Protein AF-A0A1Y1L3J4-F1 (afdb_monomer_lite)

Foldseek 3Di:
DDPVVQLVVLLVVCVVVVFDVVLSVVCVVVVPHLVNLLVDDPVVVCVRVVDPVSSVVSNVVSVVVVVVVVVVVVVVVVVVVVVVVDPDDDDDDDPDDPDDPDAPPDPDD

Secondary structure (DSSP, 8-state):
--SHHHHHHHHHHHHHTT--HHHHHHHHHTT--TTHHHHS-HHHHHHH---HHHHHHHHHHHHHHHHHHHHHHHHHHHHHHHHHH--S---------S----S-SSS--

pLDDT: mean 73.44, std 18.22, range [32.38, 91.75]

Radius of gyration: 18.84 Å; chains: 1; bounding box: 40×30×54 Å

Sequence (109 aa):
HSIAGKMDDLYKFMVERGVAEQSIVYFKAENIDSVALQIMDDDKLKEWIPRYGDRVAIKDYCRQKTCARRSSLIERLRLKLQSKDTKTSGNDNKKVQFSRQFNSCIKNH

Structure (mmCIF, N/CA/C/O backbone):
data_AF-A0A1Y1L3J4-F1
#
_entry.id   AF-A0A1Y1L3J4-F1
#
loop_
_atom_site.group_PDB
_atom_site.id
_atom_site.type_symbol
_atom_site.label_atom_id
_atom_site.label_alt_id
_atom_site.label_comp_id
_atom_site.label_asym_id
_atom_site.label_entity_id
_atom_site.label_seq_id
_atom_site.pdbx_PDB_ins_code
_atom_site.Cartn_x
_atom_site.Cartn_y
_atom_site.Cartn_z
_atom_site.occupancy
_atom_site.B_iso_or_equiv
_atom_site.auth_seq_id
_atom_site.auth_comp_id
_atom_site.auth_asym_id
_atom_site.auth_atom_id
_atom_site.pdbx_PDB_model_num
ATOM 1 N N . HIS A 1 1 ? -10.978 -10.727 14.266 1.00 44.81 1 HIS A N 1
ATOM 2 C CA . HIS A 1 1 ? -10.621 -9.890 13.099 1.00 44.81 1 HIS A CA 1
ATOM 3 C C . HIS A 1 1 ? -9.579 -10.664 12.299 1.00 44.81 1 HIS A C 1
ATOM 5 O O . HIS A 1 1 ? -8.411 -10.645 12.676 1.00 44.81 1 HIS A O 1
ATOM 11 N N . SER A 1 2 ? -10.011 -11.436 11.298 1.00 45.19 2 SER A N 1
ATOM 12 C CA . SER A 1 2 ? -9.136 -12.336 10.532 1.00 45.19 2 SER A CA 1
ATOM 13 C C . SER A 1 2 ? -8.086 -11.565 9.732 1.00 45.19 2 SER A C 1
ATOM 15 O O . SER A 1 2 ? -8.334 -10.447 9.282 1.00 45.19 2 SER A O 1
ATOM 17 N N . ILE A 1 3 ? -6.898 -12.153 9.590 1.00 53.75 3 ILE A N 1
ATOM 18 C CA . ILE A 1 3 ? -5.766 -11.576 8.848 1.00 53.75 3 ILE A CA 1
ATOM 19 C C . ILE A 1 3 ? -6.050 -11.595 7.335 1.00 53.75 3 ILE A C 1
ATOM 21 O O . ILE A 1 3 ? -5.733 -10.619 6.661 1.00 53.75 3 ILE A O 1
ATOM 25 N N . ALA A 1 4 ? -6.755 -12.625 6.847 1.00 54.50 4 ALA A N 1
ATOM 26 C CA . ALA A 1 4 ? -7.138 -12.794 5.441 1.00 54.50 4 ALA A CA 1
ATOM 27 C C . ALA A 1 4 ? -7.886 -11.578 4.862 1.00 54.50 4 ALA A C 1
ATOM 29 O O . ALA A 1 4 ? -7.413 -10.967 3.910 1.00 54.50 4 ALA A O 1
ATOM 30 N N . GLY A 1 5 ? -8.947 -11.109 5.531 1.00 60.25 5 GLY A N 1
ATOM 31 C CA . GLY A 1 5 ? -9.753 -9.989 5.021 1.00 60.25 5 GLY A CA 1
ATOM 32 C C . GLY A 1 5 ? -9.005 -8.654 4.894 1.00 60.25 5 GLY A C 1
ATOM 33 O O . GLY A 1 5 ? -9.450 -7.765 4.182 1.00 60.25 5 GLY A O 1
ATOM 34 N N . LYS A 1 6 ? -7.848 -8.486 5.553 1.00 65.44 6 LYS A N 1
ATOM 35 C CA . LYS A 1 6 ? -7.035 -7.263 5.419 1.00 65.44 6 LYS A CA 1
ATOM 36 C C . LYS A 1 6 ? -6.177 -7.265 4.159 1.00 65.44 6 LYS A C 1
ATOM 38 O O . LYS A 1 6 ? -5.887 -6.189 3.644 1.00 65.44 6 LYS A O 1
ATOM 43 N N . MET A 1 7 ? -5.744 -8.445 3.720 1.00 71.56 7 MET A N 1
ATOM 44 C CA . MET A 1 7 ? -4.991 -8.598 2.479 1.00 71.56 7 MET A CA 1
ATOM 45 C C . MET A 1 7 ? -5.926 -8.408 1.287 1.00 71.56 7 MET A C 1
ATOM 47 O O . MET A 1 7 ? -5.598 -7.668 0.364 1.00 71.56 7 MET A O 1
ATOM 51 N N . ASP A 1 8 ? -7.137 -8.960 1.370 1.00 78.50 8 ASP A N 1
ATOM 52 C CA . ASP A 1 8 ? -8.162 -8.798 0.336 1.00 78.50 8 ASP A CA 1
ATOM 53 C C . ASP A 1 8 ? -8.542 -7.325 0.115 1.00 78.50 8 ASP A C 1
ATOM 55 O O . ASP A 1 8 ? -8.611 -6.870 -1.025 1.00 78.50 8 ASP A O 1
ATOM 59 N N . ASP A 1 9 ? -8.689 -6.542 1.191 1.00 85.81 9 ASP A N 1
ATOM 60 C CA . ASP A 1 9 ? -8.963 -5.100 1.111 1.00 85.81 9 ASP A CA 1
ATOM 61 C C . ASP A 1 9 ? -7.851 -4.303 0.404 1.00 85.81 9 ASP A C 1
ATOM 63 O O . ASP A 1 9 ? -8.124 -3.301 -0.259 1.00 85.81 9 ASP A O 1
ATOM 67 N N . LEU A 1 10 ? -6.585 -4.690 0.593 1.00 86.44 10 LEU A N 1
ATOM 68 C CA . LEU A 1 10 ? -5.440 -4.030 -0.039 1.00 86.44 10 LEU A CA 1
ATOM 69 C C . LEU A 1 10 ? -5.393 -4.357 -1.531 1.00 86.44 10 LEU A C 1
ATOM 71 O O . LEU A 1 10 ? -5.282 -3.451 -2.353 1.00 86.44 10 LEU A O 1
ATOM 75 N N . TYR A 1 11 ? -5.534 -5.633 -1.890 1.00 87.56 11 TYR A N 1
ATOM 76 C CA . TYR A 1 11 ? -5.537 -6.039 -3.292 1.00 87.56 11 TYR A CA 1
ATOM 77 C C . TYR A 1 11 ? -6.732 -5.467 -4.046 1.00 87.56 11 TYR A C 1
ATOM 79 O O . TYR A 1 11 ? -6.569 -5.009 -5.174 1.00 87.56 11 TYR A O 1
ATOM 87 N N . LYS A 1 12 ? -7.908 -5.403 -3.412 1.00 89.81 12 LYS A N 1
ATOM 88 C CA . LYS A 1 12 ? -9.081 -4.739 -3.985 1.00 89.81 12 LYS A CA 1
ATOM 89 C C . LYS A 1 12 ? -8.794 -3.272 -4.310 1.00 89.81 12 LYS A C 1
ATOM 91 O O . LYS A 1 12 ? -9.076 -2.836 -5.421 1.00 89.81 12 LYS A O 1
ATOM 96 N N . PHE A 1 13 ? -8.162 -2.542 -3.390 1.00 89.06 13 PHE A N 1
ATOM 97 C CA . PHE A 1 13 ? -7.757 -1.154 -3.627 1.00 89.06 13 PHE A CA 1
ATOM 98 C C . PHE A 1 13 ? -6.781 -1.022 -4.810 1.00 89.06 13 PHE A C 1
ATOM 100 O O . PHE A 1 13 ? -6.881 -0.089 -5.601 1.00 89.06 13 PHE A O 1
ATOM 107 N N . MET A 1 14 ? -5.855 -1.970 -4.976 1.00 88.50 14 MET A N 1
ATOM 108 C CA . MET A 1 14 ? -4.912 -1.969 -6.103 1.00 88.50 14 MET A CA 1
ATOM 109 C C . MET A 1 14 ? -5.606 -2.252 -7.443 1.00 88.50 14 MET A C 1
ATOM 111 O O . MET A 1 14 ? -5.293 -1.592 -8.434 1.00 88.50 14 MET A O 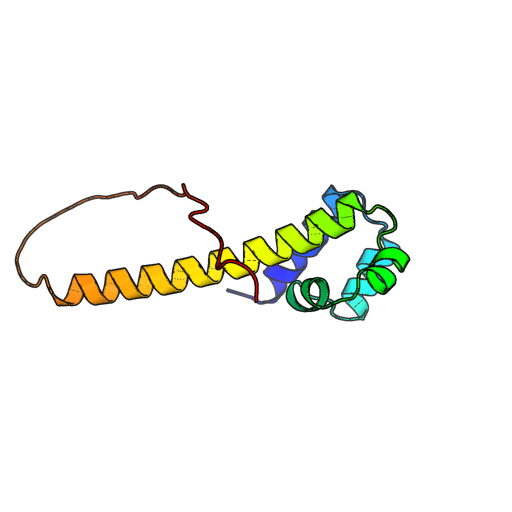1
ATOM 115 N N . VAL A 1 15 ? -6.585 -3.164 -7.466 1.00 90.75 15 VAL A N 1
ATOM 116 C CA . VAL A 1 15 ? -7.420 -3.434 -8.651 1.00 90.75 15 VAL A CA 1
ATOM 117 C C . VAL A 1 15 ? -8.235 -2.199 -9.035 1.00 90.75 15 VAL A C 1
ATOM 119 O O . VAL A 1 15 ? -8.223 -1.799 -10.195 1.00 90.75 15 VAL A O 1
ATOM 122 N N . GLU A 1 16 ? -8.889 -1.545 -8.071 1.00 89.62 16 GLU A N 1
ATOM 123 C CA . GLU A 1 16 ? -9.683 -0.325 -8.307 1.00 89.62 16 GLU A CA 1
ATOM 124 C C . GLU A 1 16 ? -8.843 0.829 -8.879 1.00 89.62 16 GLU A C 1
ATOM 126 O O . GLU A 1 16 ? -9.350 1.668 -9.622 1.00 89.62 16 GLU A O 1
ATOM 131 N N . ARG A 1 17 ? -7.544 0.865 -8.562 1.00 86.12 17 ARG A N 1
ATOM 132 C CA . ARG A 1 17 ? -6.586 1.853 -9.083 1.00 86.12 17 ARG A CA 1
ATOM 133 C C . ARG A 1 17 ? -6.003 1.485 -10.450 1.00 86.12 17 ARG A C 1
ATOM 135 O O . ARG A 1 17 ? -5.287 2.300 -11.026 1.00 86.12 17 ARG A O 1
ATOM 142 N N . GLY A 1 18 ? -6.304 0.297 -10.974 1.00 86.06 18 GLY A N 1
ATOM 143 C CA . GLY A 1 18 ? -5.791 -0.179 -12.258 1.00 86.06 18 GLY A CA 1
ATOM 144 C C . GLY A 1 18 ? -4.337 -0.651 -12.205 1.00 86.06 18 GLY A C 1
ATOM 145 O O . GLY A 1 18 ? -3.627 -0.558 -13.205 1.00 86.06 18 GLY A O 1
ATOM 146 N N . VAL A 1 19 ? -3.866 -1.133 -11.048 1.00 87.38 19 VAL A N 1
ATOM 147 C CA . VAL A 1 19 ? -2.552 -1.788 -10.956 1.00 87.38 19 VAL A CA 1
ATOM 148 C C . VAL A 1 19 ? -2.576 -3.072 -11.786 1.00 87.38 19 VAL A C 1
ATOM 150 O O . VAL A 1 19 ? -3.553 -3.820 -11.754 1.00 87.38 19 VAL A O 1
ATOM 153 N N . ALA A 1 20 ? -1.493 -3.330 -12.524 1.00 89.19 20 ALA A N 1
ATOM 154 C CA . ALA A 1 20 ? -1.376 -4.516 -13.362 1.00 89.19 20 ALA A CA 1
ATOM 155 C C . ALA A 1 20 ? -1.584 -5.800 -12.544 1.00 89.19 20 ALA A C 1
ATOM 157 O O . ALA A 1 20 ? -1.018 -5.970 -11.461 1.00 89.19 20 ALA A O 1
ATOM 158 N N . GLU A 1 21 ? -2.364 -6.730 -13.091 1.00 86.69 21 GLU A N 1
ATOM 159 C CA . GLU A 1 21 ? -2.692 -7.989 -12.420 1.00 86.69 21 GLU A CA 1
ATOM 160 C C . GLU A 1 21 ? -1.438 -8.820 -12.114 1.00 86.69 21 GLU A C 1
ATOM 162 O O . GLU A 1 21 ? -1.330 -9.399 -11.037 1.00 86.69 21 GLU A O 1
ATOM 167 N N . GLN A 1 22 ? -0.438 -8.783 -13.002 1.00 88.31 22 GLN A N 1
ATOM 168 C CA . GLN A 1 22 ? 0.866 -9.425 -12.796 1.00 88.31 22 GLN A CA 1
ATOM 169 C C . GLN A 1 22 ? 1.557 -8.933 -11.517 1.00 88.31 22 GLN A C 1
ATOM 171 O O . GLN A 1 22 ? 2.061 -9.740 -10.737 1.00 88.31 22 GLN A O 1
ATOM 176 N N . SER A 1 23 ? 1.512 -7.624 -11.255 1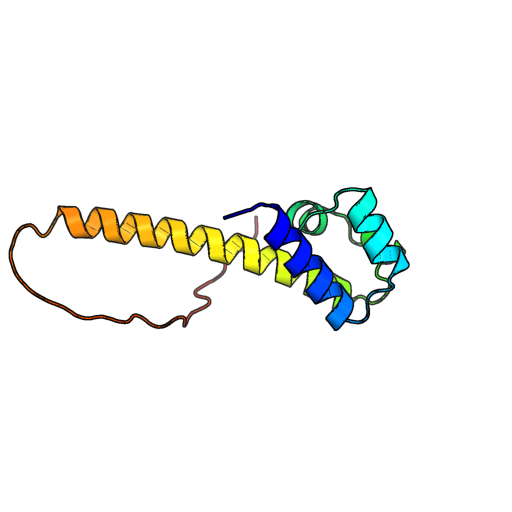.00 88.00 23 SER A N 1
ATOM 177 C CA . SER A 1 23 ? 2.064 -7.030 -10.035 1.00 88.00 23 SER A CA 1
ATOM 178 C C . SER A 1 23 ? 1.301 -7.493 -8.795 1.00 88.00 23 SER A C 1
ATOM 180 O O . SER A 1 23 ? 1.902 -7.778 -7.765 1.00 88.00 23 SER A O 1
ATOM 182 N N . ILE A 1 24 ? -0.024 -7.624 -8.886 1.00 88.56 24 ILE A N 1
ATOM 183 C CA . ILE A 1 24 ? -0.862 -8.107 -7.778 1.00 88.56 24 ILE A CA 1
ATOM 184 C C . ILE A 1 24 ? -0.583 -9.585 -7.482 1.00 88.56 24 ILE A C 1
ATOM 186 O O . ILE A 1 24 ? -0.509 -9.970 -6.316 1.00 88.56 24 ILE A O 1
ATOM 190 N N . VAL A 1 25 ? -0.410 -10.412 -8.515 1.00 90.38 25 VAL A N 1
ATOM 191 C CA . VAL A 1 25 ? -0.038 -11.827 -8.368 1.00 90.38 25 VAL A CA 1
ATOM 192 C C . VAL A 1 25 ? 1.334 -11.953 -7.712 1.00 90.38 25 VAL A C 1
ATOM 194 O O . VAL A 1 25 ? 1.476 -12.729 -6.769 1.00 90.38 25 VAL A O 1
ATOM 197 N N . TYR A 1 26 ? 2.309 -11.150 -8.142 1.00 90.19 26 TYR A N 1
ATOM 198 C CA . TYR A 1 26 ? 3.627 -11.095 -7.511 1.00 90.19 26 TYR A CA 1
ATOM 199 C C . TYR A 1 26 ? 3.531 -10.707 -6.029 1.00 90.19 26 TYR A C 1
ATOM 201 O O . TYR A 1 26 ? 4.062 -11.407 -5.171 1.00 90.19 26 TYR A O 1
ATOM 209 N N . PHE A 1 27 ? 2.776 -9.653 -5.700 1.00 88.50 27 PHE A N 1
ATOM 210 C CA . PHE A 1 27 ? 2.587 -9.231 -4.310 1.00 88.50 27 PHE A CA 1
ATOM 211 C C . PHE A 1 27 ? 1.907 -10.298 -3.445 1.00 88.50 27 PHE A C 1
ATOM 213 O O . PHE A 1 27 ? 2.280 -10.468 -2.286 1.00 88.50 27 PHE A O 1
ATOM 220 N N . LYS A 1 28 ? 0.970 -11.067 -4.010 1.00 88.25 28 LYS A N 1
ATOM 221 C CA . LYS A 1 28 ? 0.366 -12.218 -3.326 1.00 88.25 28 LYS A CA 1
ATOM 222 C C . LYS A 1 28 ? 1.369 -13.344 -3.091 1.00 88.25 28 LYS A C 1
ATOM 224 O O . LYS A 1 28 ? 1.385 -13.899 -1.996 1.00 88.25 28 LYS A O 1
ATOM 229 N N . ALA A 1 29 ? 2.187 -13.672 -4.090 1.00 88.56 29 ALA A N 1
ATOM 230 C CA . ALA A 1 29 ? 3.188 -14.732 -3.995 1.00 88.56 29 ALA A CA 1
ATOM 231 C C . ALA A 1 29 ? 4.25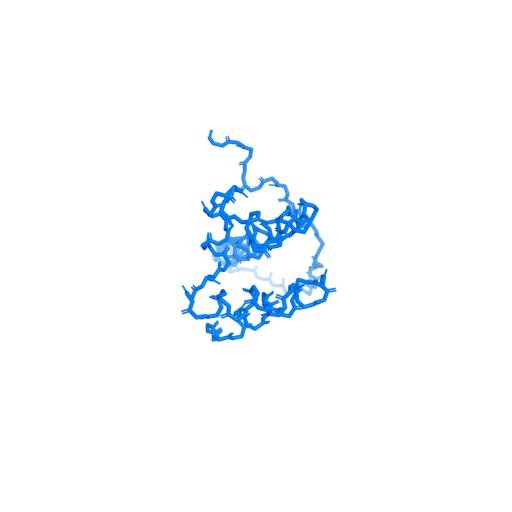0 -14.412 -2.930 1.00 88.56 29 ALA A C 1
ATOM 233 O O . ALA A 1 29 ? 4.514 -15.229 -2.050 1.00 88.56 29 ALA A O 1
ATOM 234 N N . GLU A 1 30 ? 4.760 -13.181 -2.938 1.00 88.81 30 GLU A N 1
ATOM 235 C CA . GLU A 1 30 ? 5.774 -12.701 -1.991 1.00 88.81 30 GLU A CA 1
ATOM 236 C C . GLU A 1 30 ? 5.201 -12.314 -0.616 1.00 88.81 30 GLU A C 1
ATOM 238 O O . GLU A 1 30 ? 5.925 -11.818 0.244 1.00 88.81 30 GLU A O 1
ATOM 243 N N . ASN A 1 31 ? 3.900 -12.530 -0.377 1.00 86.44 31 ASN A N 1
ATOM 244 C CA . ASN A 1 31 ? 3.213 -12.145 0.863 1.00 86.44 31 ASN A CA 1
ATOM 245 C C . ASN A 1 31 ? 3.441 -10.671 1.248 1.00 86.44 31 ASN A C 1
ATOM 247 O O . ASN A 1 31 ? 3.594 -10.320 2.421 1.00 86.44 31 ASN A O 1
ATOM 251 N N . ILE A 1 32 ? 3.442 -9.793 0.247 1.00 88.12 32 ILE A N 1
ATOM 252 C CA . ILE A 1 32 ? 3.646 -8.362 0.435 1.00 88.12 32 ILE A CA 1
ATOM 253 C C . ILE A 1 32 ? 2.380 -7.764 1.045 1.00 88.12 32 ILE A C 1
ATOM 255 O O . ILE A 1 32 ? 1.344 -7.604 0.400 1.00 88.12 32 ILE A O 1
ATOM 259 N N . ASP A 1 33 ? 2.478 -7.434 2.329 1.00 87.00 33 ASP A N 1
ATOM 260 C CA . ASP A 1 33 ? 1.388 -6.884 3.113 1.00 87.00 33 ASP A CA 1
ATOM 261 C C . ASP A 1 33 ? 1.451 -5.346 3.204 1.00 87.00 33 ASP A C 1
ATOM 263 O O . ASP A 1 33 ? 2.375 -4.676 2.733 1.00 87.00 33 ASP A O 1
ATOM 267 N N . SER A 1 34 ? 0.442 -4.751 3.846 1.00 85.81 34 SER A N 1
ATOM 268 C CA . SER A 1 34 ? 0.378 -3.293 4.032 1.00 85.81 34 SER A CA 1
ATOM 269 C C . SER A 1 34 ? 1.573 -2.705 4.798 1.00 85.81 34 SER A C 1
ATOM 271 O O . SER A 1 34 ? 1.817 -1.503 4.710 1.00 85.81 34 SER A O 1
ATOM 273 N N . VAL A 1 35 ? 2.286 -3.509 5.592 1.00 84.06 35 VAL A N 1
ATOM 274 C CA . VAL A 1 35 ? 3.459 -3.060 6.353 1.00 84.06 35 VAL A CA 1
ATOM 275 C C . VAL A 1 35 ? 4.698 -3.127 5.466 1.00 84.06 35 VAL A C 1
ATOM 277 O O . VAL A 1 35 ? 5.434 -2.146 5.391 1.00 84.06 35 VAL A O 1
ATOM 280 N N . ALA A 1 36 ? 4.871 -4.220 4.723 1.00 87.00 36 ALA A N 1
ATOM 281 C CA . ALA A 1 36 ? 5.925 -4.383 3.732 1.00 87.00 36 ALA A CA 1
ATOM 282 C C . ALA A 1 36 ? 5.892 -3.250 2.696 1.00 87.00 36 ALA A C 1
ATOM 284 O O . ALA A 1 36 ? 6.916 -2.620 2.455 1.00 87.00 36 ALA A O 1
ATOM 285 N N . LEU A 1 37 ? 4.714 -2.891 2.171 1.00 87.94 37 LEU A N 1
ATOM 286 C CA . LEU A 1 37 ? 4.566 -1.772 1.225 1.00 87.94 37 LEU A CA 1
ATOM 287 C C . LEU A 1 37 ? 4.964 -0.404 1.796 1.00 87.94 37 LEU A C 1
ATOM 289 O O . LEU A 1 37 ? 5.339 0.485 1.032 1.00 87.94 37 LEU A O 1
ATOM 293 N N . GLN A 1 38 ? 4.875 -0.207 3.114 1.00 85.44 38 GLN A N 1
ATOM 294 C CA . GLN A 1 38 ? 5.310 1.042 3.750 1.00 85.44 38 GLN A CA 1
ATOM 295 C C . GLN A 1 38 ? 6.833 1.133 3.864 1.00 85.44 38 GLN A C 1
ATOM 297 O O . GLN A 1 38 ? 7.369 2.234 3.784 1.00 85.44 38 GLN A O 1
ATOM 302 N N . ILE A 1 39 ? 7.506 -0.003 4.056 1.00 86.69 39 ILE A N 1
ATOM 303 C CA . ILE A 1 39 ? 8.960 -0.079 4.259 1.00 86.69 39 ILE A CA 1
ATOM 304 C C . ILE A 1 39 ? 9.698 -0.239 2.922 1.00 86.69 39 ILE A C 1
ATOM 306 O O . ILE A 1 39 ? 10.861 0.122 2.813 1.00 86.69 39 ILE A O 1
ATOM 310 N N . MET A 1 40 ? 9.019 -0.749 1.894 1.00 86.94 40 MET A N 1
ATOM 311 C CA . MET A 1 40 ? 9.596 -0.983 0.575 1.00 86.94 40 MET A CA 1
ATOM 312 C C . MET A 1 40 ? 10.050 0.314 -0.101 1.00 86.94 40 MET A C 1
ATOM 314 O O . MET A 1 40 ? 9.300 1.297 -0.176 1.00 86.94 40 MET A O 1
ATOM 318 N N . ASP A 1 41 ? 11.262 0.279 -0.650 1.00 90.25 41 ASP A N 1
ATOM 319 C CA . ASP A 1 41 ? 11.848 1.394 -1.384 1.00 90.25 41 ASP A CA 1
ATOM 320 C C . ASP A 1 41 ? 11.046 1.748 -2.639 1.00 90.25 41 ASP A C 1
ATOM 322 O O . ASP A 1 41 ? 10.479 0.890 -3.325 1.00 90.25 41 ASP A O 1
ATOM 326 N N . ASP A 1 42 ? 11.019 3.041 -2.961 1.00 86.44 42 ASP A N 1
ATOM 327 C CA . ASP A 1 42 ? 10.283 3.550 -4.121 1.00 86.44 42 ASP A CA 1
ATOM 328 C C . ASP A 1 42 ? 10.836 3.019 -5.447 1.00 86.44 42 ASP A C 1
ATOM 330 O O . ASP A 1 42 ? 10.056 2.805 -6.378 1.00 86.44 42 ASP A O 1
ATOM 334 N N . ASP A 1 43 ? 12.145 2.769 -5.531 1.00 88.00 43 ASP A N 1
ATOM 335 C CA . ASP A 1 43 ? 12.788 2.205 -6.721 1.00 88.00 43 ASP A CA 1
ATOM 336 C C . ASP A 1 43 ? 12.309 0.779 -6.994 1.00 88.00 43 ASP A C 1
ATOM 338 O O . ASP A 1 43 ? 11.964 0.445 -8.127 1.00 88.00 43 ASP A O 1
ATOM 342 N N . LYS A 1 44 ? 12.176 -0.031 -5.938 1.00 87.12 44 LYS A N 1
ATOM 343 C CA . LYS A 1 44 ? 11.619 -1.386 -6.023 1.00 87.12 44 LYS A CA 1
ATOM 344 C C . LYS A 1 44 ? 10.134 -1.364 -6.348 1.00 87.12 44 LYS A C 1
ATOM 346 O O . LYS A 1 44 ? 9.659 -2.131 -7.180 1.00 87.12 44 LYS A O 1
ATOM 351 N N . LEU A 1 45 ? 9.390 -0.439 -5.749 1.00 88.31 45 LEU A N 1
ATOM 352 C CA . LEU A 1 45 ? 7.961 -0.312 -6.008 1.00 88.31 45 LEU A CA 1
ATOM 353 C C . LEU A 1 45 ? 7.669 0.205 -7.429 1.00 88.31 45 LEU A C 1
ATOM 355 O O . LEU A 1 45 ? 6.618 -0.103 -7.986 1.00 88.31 45 LEU A O 1
ATOM 359 N N . LYS A 1 46 ? 8.589 0.964 -8.041 1.00 90.81 46 LYS A N 1
ATOM 360 C CA . LYS A 1 46 ? 8.481 1.459 -9.423 1.00 90.81 46 LYS A CA 1
ATOM 361 C C . LYS A 1 46 ? 8.524 0.336 -10.461 1.00 90.81 46 LYS A C 1
ATOM 363 O O . LYS A 1 46 ? 7.876 0.487 -11.494 1.00 90.81 46 LYS A O 1
ATOM 368 N N . GLU A 1 47 ? 9.233 -0.761 -10.184 1.00 89.56 47 GLU A N 1
ATOM 369 C CA . GLU A 1 47 ? 9.298 -1.943 -11.061 1.00 89.56 47 GLU A CA 1
ATOM 370 C C . GLU A 1 47 ? 7.898 -2.549 -11.281 1.00 89.56 47 GLU A C 1
ATOM 372 O O . GLU A 1 47 ? 7.554 -2.942 -12.392 1.00 89.56 47 GLU A O 1
ATOM 377 N N . TRP A 1 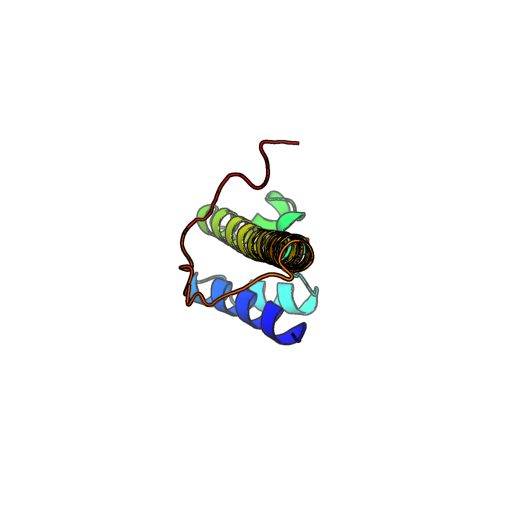48 ? 7.059 -2.537 -10.242 1.00 87.62 48 TRP A N 1
ATOM 378 C CA . TRP A 1 48 ? 5.729 -3.160 -10.248 1.00 87.62 48 TRP A CA 1
ATOM 379 C C . TRP A 1 48 ? 4.578 -2.162 -10.407 1.00 87.62 48 TRP A C 1
ATOM 381 O O . TRP A 1 48 ? 3.511 -2.503 -10.920 1.00 87.62 48 TRP A O 1
ATOM 391 N N . ILE A 1 49 ? 4.774 -0.926 -9.948 1.00 89.19 49 ILE A N 1
ATOM 392 C CA . ILE A 1 49 ? 3.795 0.161 -9.983 1.00 89.19 49 ILE A CA 1
ATOM 393 C C . ILE A 1 49 ? 4.485 1.384 -10.601 1.00 89.19 49 ILE A C 1
ATOM 395 O O . ILE A 1 49 ? 4.989 2.257 -9.884 1.00 89.19 49 ILE A O 1
ATOM 399 N N . PRO A 1 50 ? 4.530 1.487 -11.941 1.00 87.19 50 PRO A N 1
ATOM 400 C CA . PRO A 1 50 ? 5.316 2.513 -12.629 1.00 87.19 50 PRO A CA 1
ATOM 401 C C . PRO A 1 50 ? 4.774 3.928 -12.393 1.00 87.19 50 PRO A C 1
ATOM 403 O O . PRO A 1 50 ? 5.540 4.897 -12.338 1.00 87.19 50 PRO A O 1
ATOM 406 N N . ARG A 1 51 ? 3.461 4.062 -12.172 1.00 91.75 51 ARG A N 1
ATOM 407 C CA . ARG A 1 51 ? 2.808 5.349 -11.928 1.00 91.75 51 ARG A CA 1
ATOM 408 C C . ARG A 1 51 ? 3.076 5.845 -10.507 1.00 91.75 51 ARG A C 1
ATOM 410 O O . ARG A 1 51 ? 2.647 5.244 -9.526 1.00 91.75 51 ARG A O 1
ATOM 417 N N . TYR A 1 52 ? 3.741 6.995 -10.399 1.00 88.81 52 TYR A N 1
ATOM 418 C CA . TYR A 1 52 ? 4.105 7.597 -9.110 1.00 88.81 52 TYR A CA 1
ATOM 419 C C . TYR A 1 52 ? 2.890 7.879 -8.214 1.00 88.81 52 TYR A C 1
ATOM 421 O O . TYR A 1 52 ? 2.904 7.545 -7.033 1.00 88.81 52 TYR A O 1
ATOM 429 N N . GLY A 1 53 ? 1.808 8.420 -8.785 1.00 89.75 53 GLY A N 1
ATOM 430 C CA . GLY A 1 53 ? 0.588 8.724 -8.031 1.00 89.75 53 GLY A CA 1
ATOM 431 C C . GLY A 1 53 ? -0.064 7.498 -7.381 1.00 89.75 53 GLY A C 1
ATOM 432 O O . GLY A 1 53 ? -0.664 7.624 -6.315 1.00 89.75 53 GLY A O 1
ATOM 433 N N . ASP A 1 54 ? 0.088 6.311 -7.975 1.00 89.81 54 ASP A N 1
ATOM 434 C CA . ASP A 1 54 ? -0.425 5.068 -7.393 1.00 89.81 54 ASP A CA 1
ATOM 435 C C . ASP A 1 54 ? 0.478 4.553 -6.281 1.00 89.81 54 ASP A C 1
ATOM 437 O O . ASP A 1 54 ? -0.032 4.165 -5.234 1.00 89.81 54 ASP A O 1
ATOM 441 N N . ARG A 1 55 ? 1.806 4.657 -6.434 1.00 90.00 55 ARG A N 1
ATOM 442 C CA . ARG A 1 55 ? 2.751 4.354 -5.346 1.00 90.00 55 ARG A CA 1
ATOM 443 C C . ARG A 1 55 ? 2.457 5.180 -4.098 1.00 90.00 55 ARG A C 1
ATOM 445 O O . ARG A 1 55 ? 2.323 4.624 -3.010 1.00 90.00 55 ARG A O 1
ATOM 452 N N . VAL A 1 56 ? 2.291 6.494 -4.266 1.00 89.81 56 VAL A N 1
ATOM 453 C CA . VAL A 1 56 ? 1.976 7.411 -3.160 1.00 89.81 56 VAL A CA 1
ATOM 454 C C . VAL A 1 56 ? 0.631 7.061 -2.526 1.00 89.81 56 VAL A C 1
ATOM 456 O O . VAL A 1 56 ? 0.543 6.957 -1.305 1.00 89.81 56 VAL A O 1
ATOM 459 N N . ALA A 1 57 ? -0.409 6.832 -3.331 1.00 90.25 57 ALA A N 1
ATOM 460 C CA . ALA A 1 57 ? -1.735 6.514 -2.809 1.00 90.25 57 ALA A CA 1
ATOM 461 C C . ALA A 1 57 ? -1.784 5.170 -2.071 1.00 90.25 57 ALA A C 1
ATOM 463 O O . ALA A 1 57 ? -2.452 5.066 -1.048 1.00 90.25 57 ALA A O 1
ATOM 464 N N . ILE A 1 58 ? -1.065 4.154 -2.551 1.00 89.31 58 ILE A N 1
ATOM 465 C CA . ILE A 1 58 ? -0.985 2.842 -1.897 1.00 89.31 58 ILE A CA 1
ATOM 466 C C . ILE A 1 58 ? -0.235 2.951 -0.571 1.00 89.31 58 ILE A C 1
ATOM 468 O O . ILE A 1 58 ? -0.723 2.450 0.445 1.00 89.31 58 ILE A O 1
ATOM 472 N N . LYS A 1 59 ? 0.906 3.652 -0.546 1.00 88.75 59 LYS A N 1
ATOM 473 C CA . LYS A 1 59 ? 1.643 3.911 0.698 1.00 88.75 59 LYS A CA 1
ATOM 474 C C . LYS A 1 59 ? 0.791 4.683 1.703 1.00 88.75 59 LYS A C 1
ATOM 476 O O . LYS A 1 59 ? 0.752 4.324 2.881 1.00 88.75 59 LYS A O 1
ATOM 481 N N . ASP A 1 60 ? 0.056 5.692 1.243 1.00 88.62 60 ASP A N 1
ATOM 482 C CA . ASP A 1 60 ? -0.821 6.474 2.109 1.00 88.62 60 ASP A CA 1
ATOM 483 C C . ASP A 1 60 ? -2.022 5.660 2.617 1.00 88.62 60 ASP A C 1
ATOM 485 O O . ASP A 1 60 ? -2.303 5.680 3.814 1.00 88.62 60 ASP A O 1
ATOM 489 N N . TYR A 1 61 ? -2.664 4.854 1.766 1.00 88.56 61 TYR A N 1
ATOM 490 C CA . TYR A 1 61 ? -3.722 3.920 2.171 1.00 88.56 61 TYR A CA 1
ATOM 491 C C . TYR A 1 61 ? -3.241 2.964 3.272 1.00 88.56 61 TYR A C 1
ATOM 493 O O . TYR A 1 61 ? -3.901 2.792 4.304 1.00 88.56 61 TYR A O 1
ATOM 501 N N . CYS A 1 62 ? -2.047 2.394 3.095 1.00 87.62 62 CYS A N 1
ATOM 502 C CA . CYS A 1 62 ? -1.433 1.509 4.077 1.00 87.62 62 CYS A CA 1
ATOM 503 C C . CYS A 1 62 ? -1.172 2.232 5.410 1.00 87.62 62 CYS A C 1
ATOM 505 O O . CYS A 1 62 ? -1.504 1.707 6.479 1.00 87.62 62 CYS A O 1
ATOM 507 N N . ARG A 1 63 ? -0.659 3.467 5.356 1.00 84.88 63 ARG A N 1
ATOM 508 C CA . ARG A 1 63 ? -0.422 4.314 6.535 1.00 84.88 63 ARG A CA 1
ATOM 5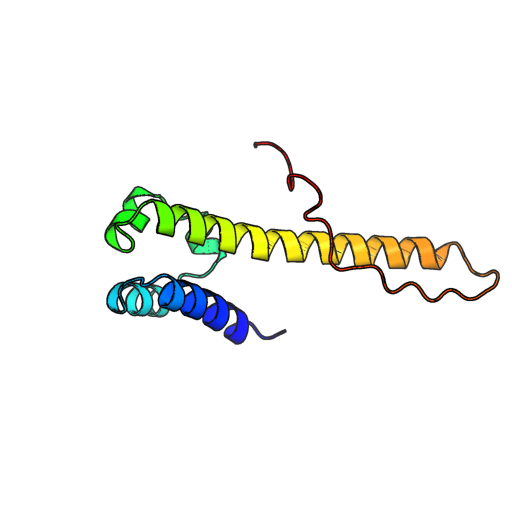09 C C . ARG A 1 63 ? -1.719 4.688 7.256 1.00 84.88 63 ARG A C 1
ATOM 511 O O . ARG A 1 63 ? -1.779 4.665 8.485 1.00 84.88 63 ARG A O 1
ATOM 518 N N . GLN A 1 64 ? -2.782 5.006 6.524 1.00 81.44 64 GLN A N 1
ATOM 519 C CA . GLN A 1 64 ? -4.079 5.342 7.113 1.00 81.44 64 GLN A CA 1
ATOM 520 C C . GLN A 1 64 ? -4.699 4.137 7.839 1.00 81.44 64 GLN A C 1
ATOM 522 O O . GLN A 1 64 ? -5.168 4.277 8.972 1.00 81.44 64 GLN A O 1
ATOM 527 N N . LYS A 1 65 ? -4.632 2.931 7.254 1.00 76.38 65 LYS A N 1
ATOM 528 C CA . LYS A 1 65 ? -5.115 1.687 7.888 1.00 76.38 65 LYS A CA 1
ATOM 529 C C . LYS A 1 65 ? -4.354 1.342 9.175 1.00 76.38 65 LYS A C 1
ATOM 531 O O . LYS A 1 65 ? -4.964 0.836 10.124 1.00 76.38 65 LYS A O 1
ATOM 536 N N . THR A 1 66 ? -3.046 1.597 9.247 1.00 71.19 66 THR A N 1
ATOM 537 C CA . THR A 1 66 ? -2.265 1.372 10.477 1.00 71.19 66 THR A CA 1
ATOM 538 C C . THR A 1 66 ? -2.555 2.437 11.537 1.00 71.19 66 THR A C 1
ATOM 540 O O . THR A 1 66 ? -2.729 2.097 12.712 1.00 71.19 66 THR A O 1
ATOM 543 N N . CYS A 1 67 ? -2.701 3.704 11.140 1.00 68.44 67 CYS A N 1
ATOM 544 C CA . CYS A 1 67 ? -3.017 4.809 12.049 1.00 68.44 67 CYS A CA 1
ATOM 545 C C . CYS A 1 67 ? -4.427 4.702 12.647 1.00 68.44 67 CYS A C 1
ATOM 547 O O . CYS A 1 67 ? -4.577 4.830 13.863 1.00 68.44 67 CYS A O 1
ATOM 549 N N . ALA A 1 68 ? -5.441 4.379 11.837 1.00 67.00 68 ALA A N 1
ATOM 550 C CA . ALA A 1 68 ? -6.817 4.179 12.303 1.00 67.00 68 ALA A CA 1
ATOM 551 C C . ALA A 1 68 ? -6.918 3.079 13.379 1.00 67.00 68 ALA A C 1
ATOM 553 O O . ALA A 1 68 ? -7.727 3.153 14.304 1.00 67.00 68 ALA A O 1
ATOM 554 N N . ARG A 1 69 ? -6.047 2.062 13.312 1.00 62.66 69 ARG A N 1
ATOM 555 C CA . ARG A 1 69 ? -5.955 1.037 14.359 1.00 62.66 69 ARG A CA 1
ATOM 556 C C . ARG A 1 69 ? -5.409 1.612 15.666 1.00 62.66 69 ARG A C 1
ATOM 558 O O . ARG A 1 69 ? -5.964 1.319 16.724 1.00 62.66 69 ARG A O 1
ATOM 565 N N . ARG A 1 70 ? -4.338 2.412 15.609 1.00 63.94 70 ARG A N 1
ATOM 566 C CA . ARG A 1 70 ? -3.696 3.000 16.798 1.00 63.94 70 ARG A CA 1
ATOM 567 C C . ARG A 1 70 ? -4.638 3.946 17.541 1.00 63.94 70 ARG A C 1
ATOM 569 O O . ARG A 1 70 ? -4.757 3.833 18.760 1.00 63.94 70 ARG A O 1
ATOM 576 N N . SER A 1 71 ? -5.354 4.812 16.823 1.00 66.06 71 SER A N 1
ATOM 577 C CA . SER A 1 71 ? -6.321 5.733 17.432 1.00 66.06 71 SER A CA 1
ATOM 578 C C . SER A 1 71 ? -7.442 4.989 18.165 1.00 66.06 71 SER A C 1
ATOM 580 O O . SER A 1 71 ? -7.713 5.304 19.323 1.00 66.06 71 SER A O 1
ATOM 582 N N . SER A 1 72 ? -8.005 3.934 17.561 1.00 73.75 72 SER A N 1
ATOM 583 C CA . SER A 1 72 ? -9.072 3.136 18.186 1.00 73.75 72 SER A CA 1
ATOM 584 C C . SER A 1 72 ? -8.648 2.465 19.502 1.00 73.75 72 SER A C 1
ATOM 586 O O . SER A 1 72 ? -9.455 2.309 20.417 1.00 73.75 72 SER A O 1
ATOM 588 N N . LEU A 1 73 ? -7.375 2.070 19.634 1.00 75.69 73 LEU A N 1
ATOM 589 C CA . LEU A 1 73 ? -6.871 1.430 20.850 1.00 75.69 73 LEU A CA 1
ATOM 590 C C . LEU A 1 73 ? -6.696 2.445 21.985 1.00 75.69 73 LEU A C 1
ATOM 592 O O . LEU A 1 73 ? -7.102 2.174 23.115 1.00 75.69 73 LEU A O 1
ATOM 596 N N . ILE A 1 74 ? -6.138 3.618 21.669 1.00 79.88 74 ILE A N 1
ATOM 597 C CA . ILE A 1 74 ? -5.965 4.720 22.625 1.00 79.88 74 ILE A CA 1
ATOM 598 C C . ILE A 1 74 ? -7.329 5.223 23.105 1.00 79.88 74 ILE A C 1
ATOM 600 O O . ILE A 1 74 ? -7.514 5.457 24.296 1.00 79.88 74 ILE A O 1
ATOM 604 N N . GLU A 1 75 ? -8.305 5.351 22.209 1.00 79.88 75 GLU A N 1
ATOM 605 C CA . GLU A 1 75 ? -9.664 5.757 22.567 1.00 79.88 75 GLU A CA 1
ATOM 606 C C . GLU A 1 75 ? -10.342 4.740 23.492 1.00 79.88 75 GLU A C 1
ATOM 608 O O . GLU A 1 75 ? -10.849 5.109 24.550 1.00 79.88 75 GLU A O 1
ATOM 613 N N . ARG A 1 76 ? -10.266 3.441 23.170 1.00 81.94 76 ARG A N 1
ATOM 614 C CA . ARG A 1 76 ? -10.783 2.375 24.047 1.00 81.94 76 ARG A CA 1
ATOM 615 C C . ARG A 1 76 ? -10.122 2.382 25.423 1.00 81.94 76 ARG A C 1
ATOM 617 O O . ARG A 1 76 ? -10.784 2.079 26.415 1.00 81.94 76 ARG A O 1
ATOM 624 N N . LEU A 1 77 ? -8.833 2.712 25.491 1.00 78.31 77 LEU A N 1
ATOM 625 C CA . LEU A 1 77 ? -8.119 2.864 26.754 1.00 78.31 77 LEU A CA 1
ATOM 626 C C . LEU A 1 77 ? -8.637 4.074 27.543 1.00 78.31 77 LEU A C 1
ATOM 628 O O . LEU A 1 77 ? -8.948 3.928 28.722 1.00 78.31 77 LEU A O 1
ATOM 632 N N . ARG A 1 78 ? -8.797 5.236 26.896 1.00 81.62 78 ARG A N 1
ATOM 633 C CA . ARG A 1 78 ? -9.353 6.449 27.523 1.00 81.62 78 ARG A CA 1
ATOM 634 C C . ARG A 1 78 ? -10.751 6.211 28.083 1.00 81.62 78 ARG A C 1
ATOM 636 O O . ARG A 1 78 ? -10.988 6.539 29.239 1.00 81.62 78 ARG A O 1
ATOM 643 N N . LEU A 1 79 ? -11.631 5.570 27.312 1.00 81.25 79 LEU A N 1
ATOM 644 C CA . LEU A 1 79 ? -12.983 5.218 27.756 1.00 81.25 79 LEU A CA 1
ATOM 645 C C . LEU A 1 79 ? -12.955 4.321 29.002 1.00 81.25 79 LEU A C 1
ATOM 647 O O . LEU A 1 79 ? -13.704 4.554 29.948 1.00 81.25 79 LEU A O 1
ATOM 651 N N . LYS A 1 80 ? -12.064 3.321 29.046 1.00 80.06 80 LYS A N 1
ATOM 652 C CA . LYS A 1 80 ? -11.914 2.440 30.216 1.00 80.06 80 LYS A CA 1
ATOM 653 C C . LYS A 1 80 ? -11.362 3.149 31.452 1.00 80.06 80 LYS A C 1
ATOM 655 O O . LYS A 1 80 ? -11.752 2.783 32.556 1.00 80.06 80 LYS A O 1
ATOM 660 N N . LEU A 1 81 ? -10.461 4.116 31.277 1.00 78.94 81 LEU A N 1
ATOM 661 C CA . LEU A 1 81 ? -9.929 4.915 32.383 1.00 78.94 81 LEU A CA 1
ATOM 662 C C . LEU A 1 81 ? -11.004 5.865 32.930 1.00 78.94 81 LEU A C 1
ATOM 664 O O . LEU A 1 81 ? -11.273 5.831 34.123 1.00 78.94 81 LEU A O 1
ATOM 668 N N . GLN A 1 82 ? -11.711 6.593 32.058 1.00 74.06 82 GLN A N 1
ATOM 669 C CA . GLN A 1 82 ? -12.805 7.496 32.448 1.00 74.06 82 GLN A CA 1
ATOM 670 C C . GLN A 1 82 ? -13.966 6.768 33.144 1.00 74.06 82 GLN A C 1
ATOM 672 O O . GLN A 1 82 ? -14.518 7.269 34.118 1.00 74.06 82 GLN A O 1
ATOM 677 N N . SER A 1 83 ? -14.304 5.551 32.702 1.00 61.81 83 SER A N 1
ATOM 678 C CA . SER A 1 83 ? -15.372 4.742 33.316 1.00 61.81 83 SER A CA 1
ATOM 679 C C . SER A 1 83 ? -15.043 4.264 34.737 1.00 61.81 83 SER A C 1
ATOM 681 O O . SER A 1 83 ? -15.927 3.779 35.441 1.00 61.81 83 SER A O 1
ATOM 683 N N . LYS A 1 84 ? -13.773 4.336 35.159 1.00 59.25 84 LYS A N 1
ATOM 684 C CA . LYS A 1 84 ? -13.337 3.896 36.489 1.00 59.25 84 LYS A CA 1
ATOM 685 C C . LYS A 1 84 ? -13.494 4.995 37.545 1.00 59.25 84 LYS A C 1
ATOM 687 O O . LYS A 1 84 ? -13.629 4.661 38.720 1.00 59.25 84 LYS A O 1
ATOM 692 N N . ASP A 1 85 ? -13.564 6.254 37.112 1.00 56.03 85 ASP A N 1
ATOM 693 C CA . ASP A 1 85 ? -13.701 7.427 37.980 1.00 56.03 85 ASP A CA 1
ATOM 694 C C . ASP A 1 85 ? -15.171 7.795 38.265 1.00 56.03 85 ASP A C 1
ATOM 696 O O . ASP A 1 85 ? -15.460 8.492 39.233 1.00 56.03 85 ASP A O 1
ATOM 700 N N . THR A 1 86 ? -16.133 7.276 37.491 1.00 48.12 86 THR A N 1
ATOM 701 C CA . THR A 1 86 ? -17.566 7.584 37.648 1.00 48.12 86 THR A CA 1
ATOM 702 C C . THR A 1 86 ? -18.378 6.368 38.103 1.00 48.12 86 THR A C 1
ATOM 704 O O . THR A 1 86 ? -19.199 5.828 37.363 1.00 48.12 86 THR A O 1
ATOM 707 N N . LYS A 1 87 ? -18.204 5.946 39.361 1.00 48.47 87 LYS A N 1
ATOM 708 C CA . LYS A 1 87 ? -19.245 5.197 40.092 1.00 48.47 87 LYS A CA 1
ATOM 709 C C . LYS A 1 87 ? -20.185 6.154 40.839 1.00 48.47 87 LYS A C 1
ATOM 711 O O . LYS A 1 87 ? -20.460 5.935 42.009 1.00 48.47 87 LYS A O 1
ATOM 716 N N . THR A 1 88 ? -20.697 7.180 40.159 1.00 42.75 88 THR A N 1
ATOM 717 C CA . THR A 1 88 ? -21.884 7.924 40.607 1.00 42.75 88 THR A CA 1
ATOM 718 C C . THR A 1 88 ? -22.650 8.423 39.383 1.00 42.75 88 THR A C 1
ATOM 720 O O . THR A 1 88 ? -22.146 9.252 38.640 1.00 42.75 88 THR A O 1
ATOM 723 N N . SER A 1 89 ? -23.863 7.889 39.220 1.00 41.41 89 SER A N 1
ATOM 724 C CA . SER A 1 89 ? -24.999 8.378 38.425 1.00 41.41 89 SER A CA 1
ATOM 725 C C . SER A 1 89 ? -24.843 8.713 36.937 1.00 41.41 89 SER A C 1
ATOM 727 O O . SER A 1 89 ? -24.210 9.684 36.552 1.00 41.41 89 SER A O 1
ATOM 729 N N . GLY A 1 90 ? -25.687 8.035 36.150 1.00 44.12 90 GLY A N 1
ATOM 730 C CA . GLY A 1 90 ? -26.572 8.730 35.214 1.00 44.12 90 GLY A CA 1
ATOM 731 C C . GLY A 1 90 ? -26.110 8.797 33.764 1.00 44.12 90 GLY A C 1
ATOM 732 O O . GLY A 1 90 ? -25.233 9.574 33.431 1.00 44.12 90 GLY A O 1
ATOM 733 N N . ASN A 1 91 ? -26.787 7.995 32.934 1.00 52.53 91 ASN A N 1
ATOM 734 C CA . ASN A 1 91 ? -27.292 8.315 31.594 1.00 52.53 91 ASN A CA 1
ATOM 735 C C . ASN A 1 91 ? -26.431 9.233 30.708 1.00 52.53 91 ASN A C 1
ATOM 737 O O . ASN A 1 91 ? -26.349 10.415 30.994 1.00 52.53 91 ASN A O 1
ATOM 741 N N . ASP A 1 92 ? -25.938 8.731 29.567 1.00 42.78 92 ASP A N 1
ATOM 742 C CA . ASP A 1 92 ? -25.904 9.550 28.348 1.00 42.78 92 ASP A CA 1
ATOM 743 C C . ASP A 1 92 ? -25.615 8.741 27.075 1.00 42.78 92 ASP A C 1
ATOM 745 O O . ASP A 1 92 ? -24.543 8.172 26.855 1.00 42.78 92 ASP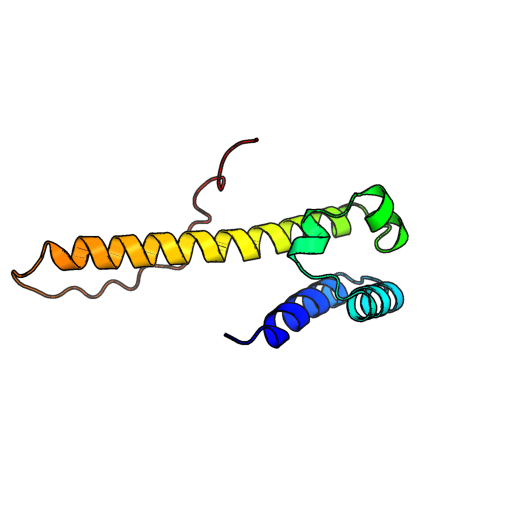 A O 1
ATOM 749 N N . ASN A 1 93 ? -26.601 8.775 26.181 1.00 56.06 93 ASN A N 1
ATOM 750 C CA . ASN A 1 93 ? -26.474 8.481 24.762 1.00 56.06 93 ASN A CA 1
ATOM 751 C C . ASN A 1 93 ? -25.485 9.456 24.111 1.00 56.06 93 ASN A C 1
ATOM 753 O O . ASN A 1 93 ? -25.842 10.614 23.907 1.00 56.06 93 ASN A O 1
ATOM 757 N N . LYS A 1 94 ? -24.303 9.003 23.672 1.00 39.34 94 LYS A N 1
ATOM 758 C CA . LYS A 1 94 ? -23.516 9.747 22.670 1.00 39.34 94 LYS A CA 1
ATOM 759 C C . LYS A 1 94 ? -22.942 8.822 21.602 1.00 39.34 94 LYS A C 1
ATOM 761 O O . LYS A 1 94 ? -21.864 8.251 21.722 1.00 39.34 94 LYS A O 1
ATOM 766 N N . LYS A 1 95 ? -23.698 8.743 20.505 1.00 46.91 95 LYS A N 1
ATOM 767 C CA . LYS A 1 95 ? -23.243 8.408 19.154 1.00 46.91 95 LYS A CA 1
ATOM 768 C C . LYS A 1 95 ? -22.182 9.442 18.758 1.00 46.91 95 LYS A C 1
ATOM 770 O O . LYS A 1 95 ? -22.527 10.511 18.261 1.00 46.91 95 LYS A O 1
ATOM 775 N N . VAL A 1 96 ? -20.906 9.173 19.035 1.00 46.06 96 VAL A N 1
ATOM 776 C CA . VAL A 1 96 ? -19.818 10.061 18.605 1.00 46.06 96 VAL A CA 1
ATOM 777 C C . VAL A 1 96 ? -19.368 9.645 17.216 1.00 46.06 96 VAL A C 1
ATOM 779 O O . VAL A 1 96 ? -18.992 8.506 16.951 1.00 46.06 96 VAL A O 1
ATOM 782 N N . GLN A 1 97 ? -19.532 10.611 16.322 1.00 40.53 97 GLN A N 1
ATOM 783 C CA . GLN A 1 97 ? -19.277 10.534 14.905 1.00 40.53 97 GLN A CA 1
ATOM 784 C C . GLN A 1 97 ? -17.837 10.141 14.585 1.00 40.53 97 GLN A C 1
ATOM 786 O O . GLN A 1 97 ? -16.877 10.613 15.183 1.00 40.53 97 GLN A O 1
ATOM 791 N N . PHE A 1 98 ? -17.761 9.365 13.514 1.00 48.38 98 PHE A N 1
ATOM 792 C CA . PHE A 1 98 ? -16.631 8.932 12.700 1.00 48.38 98 PHE A CA 1
ATOM 793 C C . PHE A 1 98 ? -15.721 10.055 12.146 1.00 48.38 98 PHE A C 1
ATOM 795 O O . PHE A 1 98 ? -14.987 9.841 11.188 1.00 48.38 98 PHE A O 1
ATOM 802 N N . SER A 1 99 ? -15.775 11.280 12.656 1.00 47.06 99 SER A N 1
ATOM 803 C CA . SER A 1 99 ? -15.147 12.424 12.000 1.00 47.06 99 SER A CA 1
ATOM 804 C C . SER A 1 99 ? -13.925 12.893 12.777 1.00 47.06 99 SER A C 1
ATOM 806 O O . SER A 1 99 ? -14.003 13.139 13.977 1.00 47.06 99 SER A O 1
ATOM 808 N N . ARG A 1 100 ? -12.822 13.079 12.033 1.00 41.50 100 ARG A N 1
ATOM 809 C CA . ARG A 1 100 ? -11.468 13.493 12.443 1.00 41.50 100 ARG A CA 1
ATOM 810 C C . ARG A 1 100 ? -10.554 12.274 12.636 1.00 41.50 100 ARG A C 1
ATOM 812 O O . ARG A 1 100 ? -10.353 11.787 13.739 1.00 41.50 100 ARG A O 1
ATOM 819 N N . GLN A 1 101 ? -9.902 11.742 11.599 1.00 52.00 101 GLN A N 1
ATOM 820 C CA . GLN A 1 101 ? -8.774 12.384 10.887 1.00 52.00 101 GLN A CA 1
ATOM 821 C C . GLN A 1 101 ? -7.835 13.202 11.803 1.00 52.00 101 GLN A C 1
ATOM 823 O O . GLN A 1 101 ? -7.138 14.097 11.333 1.00 52.00 101 GLN A O 1
ATOM 828 N N . PHE A 1 102 ? -7.856 13.003 13.125 1.00 40.03 102 PHE A N 1
ATOM 829 C CA . PHE A 1 102 ? -7.323 14.011 14.030 1.00 40.03 102 PHE A CA 1
ATOM 830 C C . PHE A 1 102 ? -5.840 13.781 14.299 1.00 40.03 102 PHE A C 1
ATOM 832 O O . PHE A 1 102 ? -5.425 13.170 15.279 1.00 40.03 102 PHE A O 1
ATOM 839 N N . ASN A 1 103 ? -5.080 14.383 13.390 1.00 42.09 103 ASN A N 1
ATOM 840 C CA . ASN A 1 103 ? -3.813 15.051 13.627 1.00 42.09 103 ASN A CA 1
ATOM 841 C C . ASN A 1 103 ? -2.580 14.141 13.647 1.00 42.09 103 ASN A C 1
ATOM 843 O O . ASN A 1 103 ? -2.117 13.670 14.680 1.00 42.09 103 ASN A O 1
ATOM 847 N N . SER A 1 104 ? -1.960 14.032 12.469 1.00 52.28 104 SER A N 1
ATOM 848 C CA . SER A 1 104 ? -0.505 13.918 12.289 1.00 52.28 104 SER A CA 1
ATOM 849 C C . SER A 1 104 ? 0.203 12.605 12.626 1.00 52.28 104 SER A C 1
ATOM 851 O O . SER A 1 104 ? 1.292 12.439 12.101 1.00 52.28 104 SER A O 1
ATOM 853 N N . CYS A 1 105 ? -0.333 11.741 13.483 1.00 45.19 105 CYS A N 1
ATOM 854 C CA . CYS A 1 105 ? 0.248 10.483 13.977 1.00 45.19 105 CYS A CA 1
ATOM 855 C C . CYS A 1 105 ? 1.759 10.220 13.690 1.00 45.19 105 CYS A C 1
ATOM 857 O O . CYS A 1 105 ? 2.078 9.202 13.090 1.00 45.19 105 CYS A O 1
ATOM 859 N N . ILE A 1 106 ? 2.772 11.018 14.031 1.00 50.81 106 ILE A N 1
ATOM 860 C CA . ILE A 1 106 ? 2.998 12.292 14.731 1.00 50.81 106 ILE A CA 1
ATOM 861 C C . ILE A 1 106 ? 4.210 12.898 13.968 1.00 50.81 106 ILE A C 1
ATOM 863 O O . ILE A 1 106 ? 5.045 12.114 13.530 1.00 50.81 106 ILE A O 1
ATOM 867 N N . LYS A 1 107 ? 4.265 14.219 13.701 1.00 40.31 107 LYS A N 1
ATOM 868 C CA . LYS A 1 107 ? 5.303 14.937 12.902 1.00 40.31 107 LYS A CA 1
ATOM 869 C C . LYS A 1 107 ? 6.664 14.215 12.877 1.00 40.31 107 LYS A C 1
ATOM 871 O O . LYS A 1 107 ? 7.157 13.982 13.964 1.00 40.31 107 LYS A O 1
ATOM 876 N N . ASN A 1 108 ? 7.199 13.928 11.675 1.00 40.38 108 ASN A N 1
ATOM 877 C CA . ASN A 1 108 ? 8.581 13.514 11.338 1.00 40.38 108 ASN A CA 1
ATOM 878 C C . ASN A 1 108 ? 9.418 12.903 12.476 1.00 40.38 108 ASN A C 1
ATOM 880 O O . ASN A 1 108 ? 9.698 13.617 13.423 1.00 40.38 108 ASN A O 1
ATOM 884 N N . HIS A 1 109 ? 9.873 11.659 12.289 1.00 32.38 109 HIS A N 1
ATOM 885 C CA . HIS A 1 109 ? 11.067 11.050 12.903 1.00 32.38 109 HIS A CA 1
ATOM 886 C C . HIS A 1 109 ? 11.565 11.624 14.246 1.00 32.38 109 HIS A C 1
ATOM 888 O O . HIS A 1 109 ? 12.145 12.730 14.257 1.00 32.38 109 HIS A O 1
#

Organism: Photinus pyralis (NCBI:txid7054)